Protein AF-A0A719YJ25-F1 (afdb_monomer)

pLDDT: mean 81.71, std 10.19, range [56.44, 95.25]

Mean predicted aligned error: 8.16 Å

Sequence (48 aa):
MAARVSNKVGLESDAQNFLLMHAMGPNVAGVIGSAIAAGVMLKYVLAM

Secondary structure (DSSP, 8-state):
-HHHHHHHHHHHH-TT--GGGTTTHHHHHHHHHHHHHHHHHHHHHHT-

Foldseek 3Di:
DVLVVCQVVQCVVPVPDRSSVVPPVVVVVVVVVVVVVVVVVCCVVVVD

InterPro domains:
  IPR005661 Na+-transporting methylmalonyl-CoA/oxaloacetate decarboxylase, beta subunit [PF03977] (1-44)
  IPR005661 Na+-transporting methylmalonyl-CoA/oxaloacetate decarboxylase, beta subunit [PTHR35806] (1-46)

Organism: NCBI:txid497977

Structure (mmCI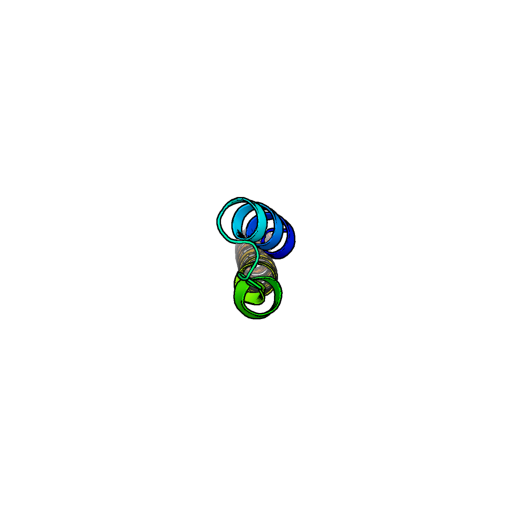F, N/CA/C/O backbone):
data_AF-A0A719YJ25-F1
#
_entry.id   AF-A0A719YJ25-F1
#
loop_
_atom_site.group_PDB
_atom_site.id
_atom_site.type_symbol
_atom_site.label_atom_id
_atom_site.label_alt_id
_atom_site.label_comp_id
_atom_site.l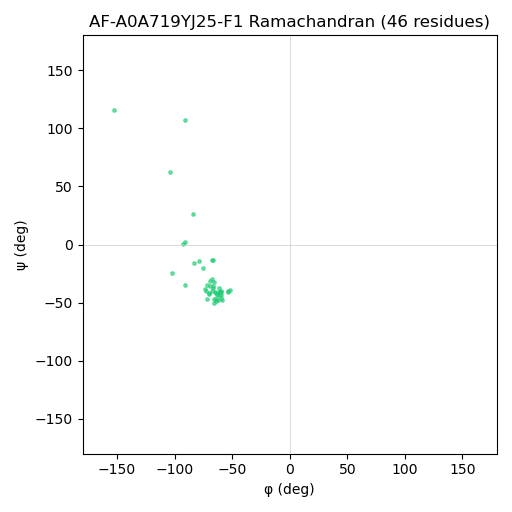abel_asym_id
_atom_site.label_entity_id
_atom_site.label_seq_id
_atom_site.pdbx_PDB_ins_code
_atom_site.Cartn_x
_atom_site.Cartn_y
_atom_site.Cartn_z
_atom_site.occupancy
_atom_site.B_iso_or_equiv
_atom_site.auth_seq_id
_atom_site.auth_comp_id
_atom_site.auth_asym_id
_atom_site.auth_atom_id
_atom_site.pdbx_PDB_model_num
ATOM 1 N N . MET A 1 1 ? -6.983 6.631 -1.832 1.00 69.75 1 MET A N 1
ATOM 2 C CA . MET A 1 1 ? -6.554 6.727 -0.417 1.00 69.75 1 MET A CA 1
ATOM 3 C C . MET A 1 1 ? -7.230 5.604 0.374 1.00 69.75 1 MET A C 1
ATOM 5 O O . MET A 1 1 ? -8.308 5.803 0.919 1.00 69.75 1 MET A O 1
ATOM 9 N N . ALA A 1 2 ? -6.656 4.397 0.351 1.00 73.69 2 ALA A N 1
ATOM 10 C CA . ALA A 1 2 ? -7.322 3.188 0.854 1.00 73.69 2 ALA A CA 1
ATOM 11 C C . ALA A 1 2 ? -7.483 3.174 2.386 1.00 73.69 2 ALA A C 1
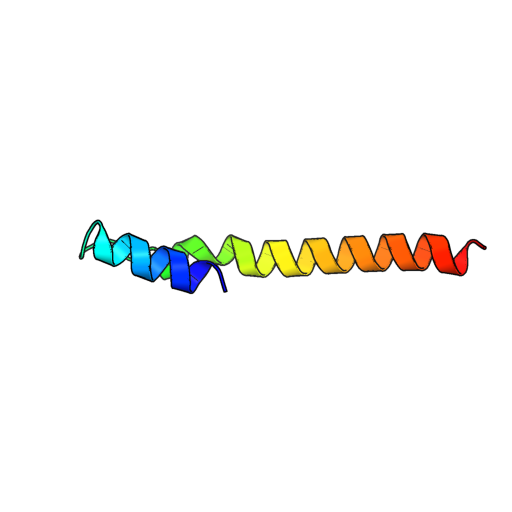ATOM 13 O O . ALA A 1 2 ? -8.541 2.797 2.868 1.00 73.69 2 ALA A O 1
ATOM 14 N N . ALA A 1 3 ? -6.512 3.708 3.139 1.00 75.19 3 ALA A N 1
ATOM 15 C CA . ALA A 1 3 ? -6.571 3.804 4.604 1.00 75.19 3 ALA A CA 1
ATOM 16 C C . ALA A 1 3 ? -7.843 4.502 5.118 1.00 75.19 3 ALA A C 1
ATOM 18 O O . ALA A 1 3 ? -8.470 4.070 6.082 1.00 75.19 3 ALA A O 1
ATOM 19 N N . ARG A 1 4 ? -8.258 5.572 4.429 1.00 78.44 4 ARG A N 1
ATOM 20 C CA . ARG A 1 4 ? -9.448 6.354 4.782 1.00 78.44 4 ARG A CA 1
ATOM 21 C C . ARG A 1 4 ? -10.746 5.596 4.489 1.00 78.44 4 ARG A C 1
ATOM 23 O O . ARG A 1 4 ? -11.703 5.729 5.243 1.00 78.44 4 ARG A O 1
ATOM 30 N N . VAL A 1 5 ? -10.769 4.800 3.418 1.00 83.50 5 VAL A N 1
ATOM 31 C CA . VAL A 1 5 ? -11.916 3.954 3.054 1.00 83.50 5 VAL A CA 1
ATOM 32 C C . VAL A 1 5 ? -12.040 2.787 4.034 1.00 83.50 5 VAL A C 1
ATOM 34 O O . VAL A 1 5 ? -13.118 2.576 4.578 1.00 83.50 5 VAL A O 1
ATOM 37 N N . SER A 1 6 ? -10.934 2.104 4.341 1.00 78.44 6 SER A N 1
ATOM 38 C CA . SER A 1 6 ? -10.896 1.028 5.339 1.00 78.44 6 SER A CA 1
ATOM 39 C C . SER A 1 6 ? -11.323 1.505 6.727 1.00 78.44 6 SER A C 1
ATOM 41 O O . SER A 1 6 ? -12.076 0.810 7.395 1.00 78.44 6 SER A O 1
ATOM 43 N N . ASN A 1 7 ? -10.911 2.707 7.147 1.00 82.44 7 ASN A N 1
ATOM 44 C CA . ASN A 1 7 ? -11.344 3.273 8.426 1.00 82.44 7 ASN A CA 1
ATOM 45 C C . ASN A 1 7 ? -12.846 3.598 8.452 1.00 82.44 7 ASN A C 1
ATOM 47 O O . ASN A 1 7 ? -13.496 3.390 9.468 1.00 82.44 7 ASN A O 1
ATOM 51 N N . LYS A 1 8 ? -13.411 4.088 7.340 1.00 84.56 8 LYS A N 1
ATOM 52 C CA . LYS A 1 8 ? -14.849 4.375 7.246 1.00 84.56 8 LYS A CA 1
ATOM 53 C C . LYS A 1 8 ? -15.685 3.092 7.340 1.00 84.56 8 LYS A C 1
ATOM 55 O O . LYS A 1 8 ? -16.574 3.018 8.174 1.00 84.56 8 LYS A O 1
ATOM 60 N N . VAL A 1 9 ? -15.353 2.078 6.540 1.00 87.69 9 VAL A N 1
ATOM 61 C CA . VAL A 1 9 ? -16.062 0.782 6.533 1.00 87.69 9 VAL A CA 1
ATOM 62 C C . VAL A 1 9 ? -15.851 0.018 7.848 1.00 87.69 9 VAL A C 1
ATOM 64 O O . VAL A 1 9 ? -16.767 -0.634 8.346 1.00 87.69 9 VAL A O 1
ATOM 67 N N . GLY A 1 10 ? -14.657 0.129 8.439 1.00 84.38 10 GLY A N 1
ATOM 68 C CA . GLY A 1 10 ? -14.341 -0.433 9.752 1.00 84.38 10 GLY A CA 1
ATOM 69 C C . GLY A 1 10 ? -15.234 0.129 10.854 1.00 84.38 10 GLY A C 1
ATOM 70 O O . GLY A 1 10 ? -15.802 -0.656 11.600 1.00 84.38 10 GLY A O 1
ATOM 71 N N . LEU A 1 11 ? -15.429 1.452 10.888 1.00 84.88 11 LEU A N 1
ATOM 72 C CA . LEU A 1 11 ? -16.323 2.124 11.842 1.00 84.88 11 LEU A CA 1
ATOM 73 C C . LEU A 1 11 ? -17.811 1.837 11.594 1.00 84.88 11 LEU A C 1
ATOM 75 O O . LEU A 1 11 ? -18.587 1.809 12.543 1.00 84.88 11 LEU A O 1
ATOM 79 N N . GLU A 1 12 ? -18.214 1.627 10.336 1.00 87.75 12 GLU A N 1
ATOM 80 C CA . GLU A 1 12 ? -19.579 1.200 9.985 1.00 87.75 12 GLU A CA 1
ATOM 81 C C . GLU A 1 12 ? -19.876 -0.233 10.463 1.00 87.75 12 GLU A C 1
ATOM 83 O O . GLU A 1 12 ? -21.022 -0.548 10.773 1.00 87.75 12 GLU A O 1
ATOM 88 N N . SER A 1 13 ? -18.852 -1.089 10.542 1.00 86.12 13 SER A N 1
ATOM 89 C CA . SER A 1 13 ? -18.983 -2.487 10.981 1.00 86.12 13 SER A CA 1
ATOM 90 C C . SER A 1 13 ? -18.779 -2.661 12.492 1.00 86.12 13 SER A C 1
ATOM 92 O O . SER A 1 13 ? -19.427 -3.507 13.102 1.00 86.12 13 SER A O 1
ATOM 94 N N . ASP A 1 14 ? -17.887 -1.873 13.098 1.00 82.12 14 ASP A N 1
ATOM 95 C CA . ASP A 1 14 ? -17.598 -1.848 14.533 1.00 82.12 14 ASP A CA 1
ATOM 96 C C . ASP A 1 14 ? -17.081 -0.457 14.946 1.00 82.12 14 ASP A C 1
ATOM 98 O O . ASP A 1 14 ? -16.003 -0.014 14.543 1.00 82.12 14 ASP A O 1
ATOM 102 N N . ALA A 1 15 ? -17.840 0.231 15.800 1.00 81.94 15 ALA A N 1
ATOM 103 C CA . ALA A 1 15 ? -17.529 1.584 16.253 1.00 81.94 15 ALA A CA 1
ATOM 104 C C . ALA A 1 15 ? -16.261 1.681 17.131 1.00 81.94 15 ALA A C 1
ATOM 106 O O . ALA A 1 15 ? -15.778 2.788 17.378 1.00 81.94 15 ALA A O 1
ATOM 107 N N . GLN A 1 16 ? -15.717 0.561 17.619 1.00 82.06 16 GLN A N 1
ATOM 108 C CA . GLN A 1 16 ? -14.446 0.505 18.355 1.00 82.06 16 GLN A CA 1
ATOM 109 C C . GLN A 1 16 ? -13.239 0.221 17.445 1.00 82.06 16 GLN A C 1
ATOM 111 O O . GLN A 1 16 ? -12.105 0.140 17.923 1.00 82.06 16 GLN A O 1
ATOM 116 N N . ASN A 1 17 ? -13.447 0.075 16.135 1.00 72.88 17 ASN A N 1
ATOM 117 C CA . ASN A 1 17 ? -12.404 -0.343 15.211 1.00 72.88 17 ASN A CA 1
ATOM 118 C C . ASN A 1 17 ? -11.640 0.851 14.606 1.00 72.88 17 ASN A C 1
ATOM 120 O O . ASN A 1 17 ? -12.132 1.556 13.724 1.00 72.88 17 ASN A O 1
ATOM 124 N N . PHE A 1 18 ? -10.396 1.062 15.048 1.00 72.25 18 PHE A N 1
ATOM 125 C CA . PHE A 1 18 ? -9.533 2.177 14.628 1.00 72.25 18 PHE A CA 1
ATOM 126 C C . PHE A 1 18 ? -8.443 1.736 13.637 1.00 72.25 18 PHE A C 1
ATOM 128 O O . PHE A 1 18 ? -7.242 1.842 13.892 1.00 72.25 18 PHE A O 1
ATOM 135 N N . LEU A 1 19 ? -8.860 1.251 12.465 1.00 69.94 19 LEU A N 1
ATOM 136 C CA . LEU A 1 19 ? -7.958 0.681 11.451 1.00 69.94 19 LEU A CA 1
ATOM 137 C C . LEU A 1 19 ? -7.006 1.694 10.791 1.00 69.94 19 LEU A C 1
ATOM 139 O O . LEU A 1 19 ? -6.054 1.281 10.125 1.00 69.94 19 LEU A O 1
ATOM 143 N N . LEU A 1 20 ? -7.227 3.006 10.948 1.00 65.69 20 LEU A N 1
ATOM 144 C CA . LEU A 1 20 ? -6.446 4.050 10.268 1.00 65.69 20 LEU A CA 1
ATOM 145 C C . LEU A 1 20 ? -4.929 3.917 10.490 1.00 65.69 20 LEU A C 1
ATOM 147 O O . LEU A 1 20 ? -4.156 4.090 9.549 1.00 65.69 20 LEU A O 1
ATOM 151 N N . MET A 1 21 ? -4.513 3.571 11.713 1.00 63.69 21 MET A N 1
ATOM 152 C CA . MET A 1 21 ? -3.097 3.448 12.090 1.00 63.69 21 MET A CA 1
ATOM 153 C C . MET A 1 21 ? -2.450 2.136 11.622 1.00 63.69 21 MET A C 1
ATOM 155 O O . MET A 1 21 ? -1.230 2.023 11.634 1.00 63.69 21 MET A O 1
ATOM 159 N N . HIS A 1 22 ? -3.234 1.140 11.205 1.00 68.12 22 HIS A N 1
ATOM 160 C CA . HIS A 1 22 ? -2.731 -0.138 10.671 1.00 68.12 22 HIS A CA 1
ATOM 161 C C . HIS A 1 22 ? -2.825 -0.197 9.142 1.00 68.12 22 HIS A C 1
ATOM 163 O O . HIS A 1 22 ? -2.041 -0.874 8.480 1.00 68.12 22 HIS A O 1
ATOM 169 N N . ALA A 1 23 ? -3.729 0.580 8.551 1.00 65.25 23 ALA A N 1
ATOM 170 C CA . ALA A 1 23 ? -3.959 0.631 7.116 1.00 65.25 23 ALA A CA 1
ATOM 171 C C . ALA A 1 23 ? -2.995 1.574 6.364 1.00 65.25 23 ALA A C 1
ATOM 173 O O . ALA A 1 23 ? -3.353 2.066 5.298 1.00 65.25 23 ALA A O 1
ATOM 174 N N . MET A 1 24 ? -1.781 1.843 6.871 1.00 67.88 24 MET A N 1
ATOM 175 C CA . MET A 1 24 ? -0.774 2.676 6.178 1.00 67.88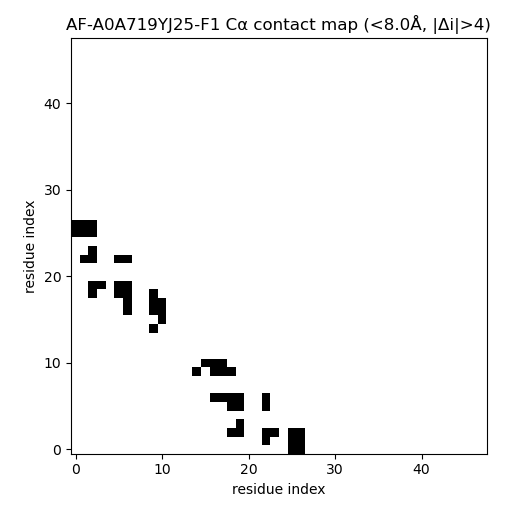 24 MET A CA 1
ATOM 176 C C . MET A 1 24 ? -0.074 1.966 5.003 1.00 67.88 24 MET A C 1
ATOM 178 O O . MET A 1 24 ? 0.434 2.627 4.094 1.00 67.88 24 MET A O 1
ATOM 182 N N . GLY A 1 25 ? -0.099 0.630 4.972 1.00 72.69 25 GLY A N 1
ATOM 183 C CA . GLY A 1 25 ? 0.507 -0.196 3.917 1.00 72.69 25 GLY A CA 1
ATOM 184 C C . GLY A 1 25 ? 0.134 0.151 2.460 1.00 72.69 25 GLY A C 1
ATOM 185 O O . GLY A 1 25 ? 1.026 0.149 1.614 1.00 72.69 25 GLY A O 1
ATOM 186 N N . PRO A 1 26 ? -1.118 0.524 2.119 1.00 73.00 26 PRO A N 1
ATOM 187 C CA . PRO A 1 26 ? -1.520 0.838 0.747 1.00 73.00 26 PRO A CA 1
ATOM 188 C C . PRO A 1 26 ? -0.840 2.080 0.166 1.00 73.00 26 PRO A C 1
ATOM 190 O O . PRO A 1 26 ? -0.596 2.136 -1.037 1.00 73.00 26 PRO A O 1
ATOM 193 N N . ASN A 1 27 ? -0.536 3.082 0.999 1.00 75.88 27 ASN A N 1
ATOM 194 C CA . ASN A 1 27 ? 0.127 4.295 0.519 1.00 75.88 27 ASN A CA 1
ATOM 195 C C . ASN A 1 27 ? 1.581 3.987 0.128 1.00 75.88 27 ASN A C 1
ATOM 197 O O . ASN A 1 27 ? 2.039 4.425 -0.923 1.00 75.88 27 ASN A O 1
ATOM 201 N N . VAL A 1 28 ? 2.275 3.179 0.937 1.00 80.31 28 VAL A N 1
ATOM 202 C CA . VAL A 1 28 ? 3.659 2.753 0.676 1.00 80.31 28 VAL A CA 1
ATOM 203 C C . VAL A 1 28 ? 3.722 1.784 -0.511 1.00 80.31 28 VAL A C 1
ATOM 205 O O . VAL A 1 28 ? 4.558 1.955 -1.397 1.00 80.31 28 VAL A O 1
ATOM 208 N N . ALA A 1 29 ? 2.796 0.823 -0.594 1.00 84.25 29 ALA A N 1
ATOM 209 C CA . ALA A 1 29 ? 2.732 -0.133 -1.700 1.00 84.25 29 ALA A CA 1
ATOM 210 C C . ALA A 1 29 ? 2.498 0.550 -3.063 1.00 84.25 29 ALA A C 1
ATOM 212 O O . ALA A 1 29 ? 3.149 0.198 -4.047 1.00 84.25 29 ALA A O 1
ATOM 213 N N . GLY A 1 30 ? 1.620 1.559 -3.121 1.00 83.81 30 GLY A N 1
ATOM 214 C CA . GLY A 1 30 ? 1.348 2.314 -4.350 1.00 83.81 30 GLY A CA 1
ATOM 215 C C . GLY A 1 30 ? 2.553 3.111 -4.861 1.00 83.81 30 GLY A C 1
ATOM 216 O O . GLY A 1 30 ? 2.823 3.120 -6.064 1.00 83.81 30 GLY A O 1
ATOM 217 N N . VAL A 1 31 ? 3.313 3.739 -3.956 1.00 89.38 31 VAL A N 1
ATOM 218 C CA . VAL A 1 31 ? 4.539 4.480 -4.305 1.00 89.38 31 VAL A CA 1
ATOM 219 C C . VAL A 1 31 ? 5.620 3.535 -4.832 1.00 89.38 31 VAL A C 1
ATOM 221 O O . VAL A 1 31 ? 6.192 3.798 -5.890 1.00 89.38 31 VAL A O 1
ATOM 224 N N . ILE A 1 32 ? 5.857 2.409 -4.149 1.00 92.81 32 ILE A N 1
ATOM 225 C CA . ILE A 1 32 ? 6.855 1.414 -4.572 1.00 92.81 32 ILE A CA 1
ATOM 226 C C . ILE A 1 32 ? 6.487 0.823 -5.939 1.00 92.81 32 ILE A C 1
ATOM 228 O O . ILE A 1 32 ? 7.326 0.792 -6.838 1.00 92.81 32 ILE A O 1
ATOM 232 N N . GLY A 1 33 ? 5.231 0.410 -6.132 1.00 93.81 33 GLY A N 1
ATOM 233 C CA . GLY A 1 33 ? 4.773 -0.152 -7.405 1.00 93.81 33 GLY A CA 1
ATOM 234 C C . GLY A 1 33 ? 4.925 0.824 -8.575 1.00 93.81 33 GLY A C 1
ATOM 235 O O . GLY A 1 33 ? 5.390 0.435 -9.645 1.00 93.81 33 GLY A O 1
ATOM 236 N N . SER A 1 34 ? 4.611 2.105 -8.357 1.00 93.62 34 SER A N 1
ATOM 237 C CA . SER A 1 34 ? 4.748 3.147 -9.385 1.00 93.62 34 SER A CA 1
ATOM 238 C C . SER A 1 34 ? 6.212 3.419 -9.741 1.00 93.62 34 SER A C 1
ATOM 240 O O . SER A 1 34 ? 6.538 3.561 -10.918 1.00 93.62 34 SER A O 1
ATOM 242 N N . ALA A 1 35 ? 7.109 3.439 -8.749 1.00 94.88 35 ALA A N 1
ATOM 243 C CA . ALA A 1 35 ? 8.545 3.602 -8.974 1.00 94.88 35 ALA A CA 1
ATOM 244 C C . ALA A 1 35 ? 9.142 2.42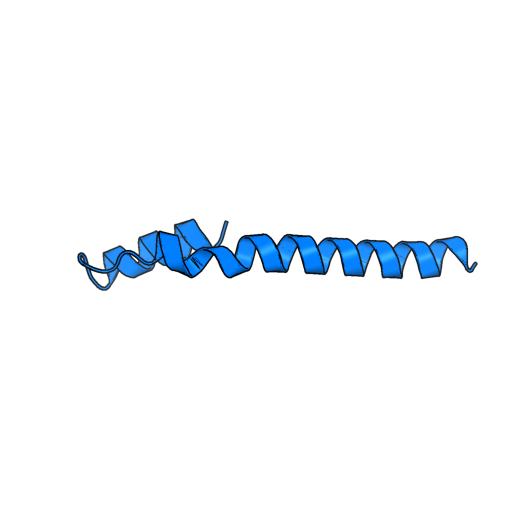8 -9.769 1.00 94.88 35 ALA A C 1
ATOM 246 O O . ALA A 1 35 ? 9.925 2.646 -10.694 1.00 94.88 35 ALA A O 1
ATOM 247 N N . ILE A 1 36 ? 8.732 1.192 -9.460 1.00 95.25 36 ILE A N 1
ATOM 248 C CA . ILE A 1 36 ? 9.150 -0.002 -10.210 1.00 95.25 36 ILE A CA 1
ATOM 249 C C . ILE A 1 36 ? 8.631 0.064 -11.649 1.00 95.25 36 ILE A C 1
ATOM 251 O O . ILE A 1 36 ? 9.409 -0.117 -12.584 1.00 95.25 36 ILE A O 1
ATOM 255 N N . ALA A 1 37 ? 7.343 0.362 -11.845 1.00 94.94 37 ALA A N 1
ATOM 256 C CA . ALA A 1 37 ? 6.749 0.469 -13.177 1.00 94.94 37 ALA A CA 1
ATOM 257 C C . ALA A 1 37 ? 7.439 1.547 -14.030 1.00 94.94 37 ALA A C 1
ATOM 259 O O . ALA A 1 37 ? 7.773 1.291 -15.187 1.00 94.94 37 ALA A O 1
ATOM 260 N N . ALA A 1 38 ? 7.722 2.716 -13.448 1.00 94.69 38 ALA A N 1
ATOM 261 C CA . ALA A 1 38 ? 8.468 3.782 -14.112 1.00 94.69 38 ALA A CA 1
ATOM 262 C C . ALA A 1 38 ? 9.902 3.350 -14.463 1.00 94.69 38 ALA A C 1
ATOM 264 O O . ALA A 1 38 ? 10.356 3.593 -15.580 1.00 94.69 38 ALA A O 1
ATOM 265 N N . GLY A 1 39 ? 10.601 2.663 -13.553 1.00 93.94 39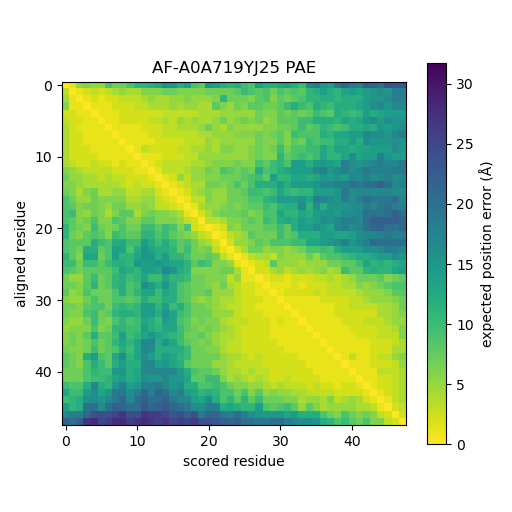 GLY A N 1
ATOM 266 C CA . GLY A 1 39 ? 11.945 2.137 -13.807 1.00 93.94 39 GLY A CA 1
ATOM 267 C C . GLY A 1 39 ? 11.979 1.117 -14.950 1.00 93.94 39 GLY A C 1
ATOM 268 O O . GLY A 1 39 ? 12.837 1.196 -15.829 1.00 93.94 39 GLY A O 1
ATOM 269 N N . VAL A 1 40 ? 11.012 0.197 -14.985 1.00 95.06 40 VAL A N 1
ATOM 270 C CA . VAL A 1 40 ? 10.861 -0.780 -16.074 1.00 95.06 40 VAL A CA 1
ATOM 271 C C . VAL A 1 40 ? 10.546 -0.076 -17.395 1.00 95.06 40 VAL A C 1
ATOM 273 O O . VAL A 1 40 ? 11.198 -0.354 -18.399 1.00 95.06 40 VAL A O 1
ATOM 276 N N . MET A 1 41 ? 9.604 0.870 -17.398 1.00 94.88 41 MET A N 1
ATOM 277 C CA . MET A 1 41 ? 9.238 1.642 -18.588 1.00 94.88 41 MET A CA 1
ATOM 278 C C . MET A 1 41 ? 10.436 2.411 -19.157 1.00 94.88 41 MET A C 1
ATOM 280 O O . MET A 1 41 ? 10.707 2.309 -20.351 1.00 94.88 41 MET A O 1
ATOM 284 N N . LEU A 1 42 ? 11.192 3.121 -18.314 1.00 93.12 42 LEU A N 1
ATOM 285 C CA . LEU A 1 42 ? 12.403 3.830 -18.735 1.00 93.12 42 LEU A CA 1
ATOM 286 C C . LEU A 1 42 ? 13.448 2.876 -19.308 1.00 93.12 42 LEU A C 1
ATOM 288 O O . 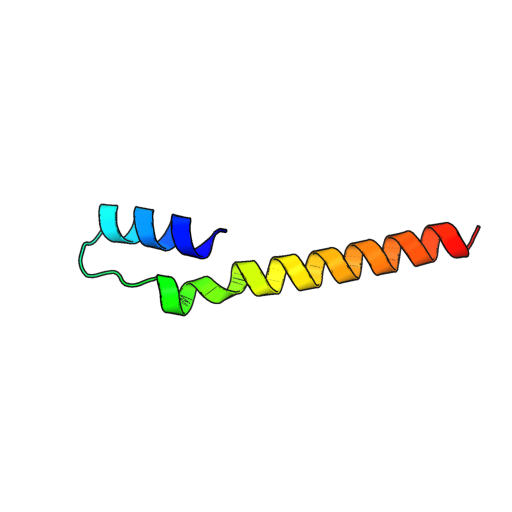LEU A 1 42 ? 14.046 3.187 -20.332 1.00 93.12 42 LEU A O 1
ATOM 292 N N . LYS A 1 43 ? 13.636 1.699 -18.702 1.00 91.88 43 LYS A N 1
ATOM 293 C CA . LYS A 1 43 ? 14.553 0.682 -19.228 1.00 91.88 43 LYS A CA 1
ATOM 294 C C . LYS A 1 43 ? 14.142 0.209 -20.624 1.00 91.88 43 LYS A C 1
ATOM 296 O O . LYS A 1 43 ? 15.017 -0.027 -21.441 1.00 91.88 43 LYS A O 1
ATOM 301 N N . TYR A 1 44 ? 12.849 0.072 -20.914 1.00 89.94 44 TYR A N 1
ATOM 302 C CA . TYR A 1 44 ? 12.379 -0.291 -22.256 1.00 89.94 44 TYR A CA 1
ATOM 303 C C . TYR A 1 44 ? 12.489 0.858 -23.263 1.00 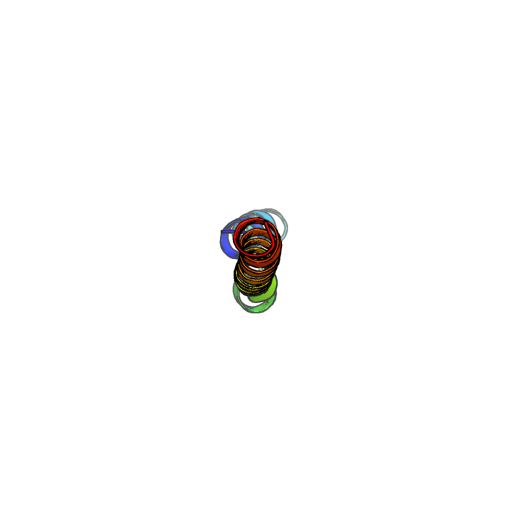89.94 44 TYR A C 1
ATOM 305 O O . TYR A 1 44 ? 12.843 0.610 -24.409 1.00 89.94 44 TYR A O 1
ATOM 313 N N . VAL A 1 45 ? 12.218 2.097 -22.845 1.00 88.62 45 VAL A N 1
ATOM 314 C CA . VAL A 1 45 ? 12.292 3.281 -23.720 1.00 88.62 45 VAL A CA 1
ATOM 315 C C . VAL A 1 45 ? 13.739 3.660 -24.046 1.00 88.62 45 VAL A C 1
ATOM 317 O O . VAL A 1 45 ? 14.018 4.026 -25.177 1.00 88.62 45 VAL A O 1
ATOM 320 N N . LEU A 1 46 ? 14.654 3.575 -23.077 1.00 82.38 46 LEU A N 1
ATOM 321 C CA . LEU A 1 46 ? 16.071 3.920 -23.256 1.00 82.38 46 LEU A CA 1
ATOM 322 C C . LEU A 1 46 ? 16.909 2.788 -23.871 1.00 82.38 46 LEU A C 1
ATOM 324 O O . LEU A 1 46 ? 18.040 3.034 -24.275 1.00 82.38 46 LEU A O 1
ATOM 328 N N . ALA A 1 47 ? 16.404 1.549 -23.886 1.00 67.94 47 ALA A N 1
ATOM 329 C CA . ALA A 1 47 ? 17.089 0.404 -24.498 1.00 67.94 47 ALA A CA 1
ATOM 330 C C . ALA A 1 47 ? 16.715 0.174 -25.974 1.00 67.94 47 ALA A C 1
ATOM 332 O O . ALA A 1 47 ? 17.192 -0.799 -26.560 1.00 67.94 47 ALA A O 1
ATOM 333 N N . MET A 1 48 ? 15.863 1.030 -26.549 1.00 56.44 48 MET A N 1
ATOM 334 C CA . MET A 1 48 ? 15.568 1.100 -27.984 1.00 56.44 48 MET A CA 1
ATOM 335 C C . MET A 1 48 ? 16.377 2.228 -28.621 1.00 56.44 48 MET A C 1
ATOM 337 O O . MET A 1 48 ? 16.847 2.021 -29.759 1.00 56.44 48 MET A O 1
#

Radius of gyration: 16.82 Å; Cα contacts (8 Å, |Δi|>4): 27; chains: 1; bounding box: 37×9×46 Å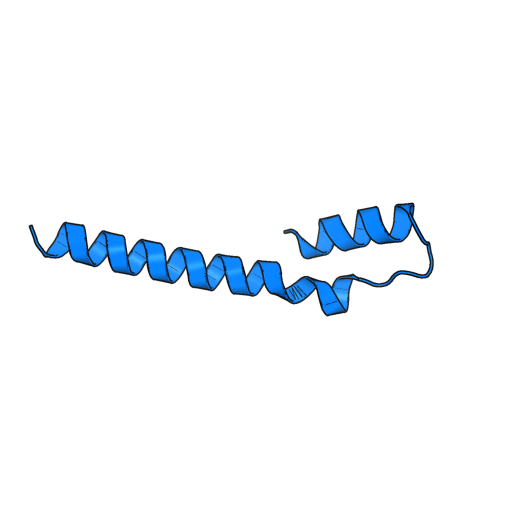

Solvent-accessible surface area (backbone atoms only — not comparable to full-atom values): 2786 Å² total; per-residue (Å²): 118,62,30,63,51,52,27,51,56,35,37,75,76,36,81,86,43,73,44,51,85,72,37,55,60,60,64,56,50,52,54,52,53,51,52,50,53,50,53,51,49,49,53,58,65,73,73,108